Protein AF-A0A6M0JZC2-F1 (afdb_monomer_lite)

Sequence (59 aa):
MRMLDAEPDIIKELKEESELIGQRTVSGVTVFTTRHPTLGKLVLVKAPDGRGIVVEVDE

Organism: NCBI:txid57489

Secondary structure (DSSP, 8-state):
-EEEEE-HHHHHHHHHHSEEEEEEEETTEEEEEEEETTTEEEEEEE-TTS-EEEEEE--

pLDDT: mean 96.38, std 5.2, range [61.91, 98.62]

Structure (mmCIF, N/CA/C/O backbone):
data_AF-A0A6M0JZC2-F1
#
_entry.id   AF-A0A6M0JZC2-F1
#
loop_
_atom_site.group_PDB
_atom_site.id
_atom_site.type_symbol
_atom_site.label_atom_id
_atom_site.label_alt_id
_atom_site.label_comp_id
_atom_site.label_asym_id
_atom_site.label_entity_id
_atom_site.label_seq_id
_atom_site.pdbx_PDB_ins_code
_atom_site.Cartn_x
_atom_site.Cartn_y
_atom_site.Cartn_z
_atom_site.occupan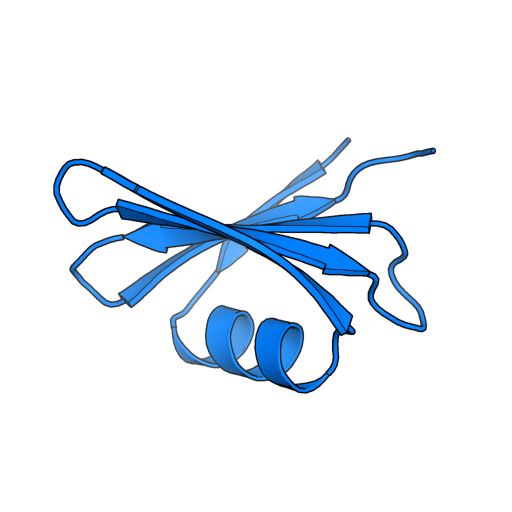cy
_atom_site.B_iso_or_equiv
_atom_site.auth_seq_id
_atom_site.auth_comp_id
_atom_site.auth_asym_id
_atom_site.auth_atom_id
_atom_site.pdbx_PDB_model_num
ATOM 1 N N . MET A 1 1 ? -1.291 -0.327 -15.736 1.00 88.19 1 MET A N 1
ATOM 2 C CA . MET A 1 1 ? -1.875 -0.366 -14.380 1.00 88.19 1 MET A CA 1
ATOM 3 C C . MET A 1 1 ? -1.927 -1.808 -13.914 1.00 88.19 1 MET A C 1
ATOM 5 O O . MET A 1 1 ? -2.469 -2.643 -14.636 1.00 88.19 1 MET A O 1
ATOM 9 N N . ARG A 1 2 ? -1.380 -2.099 -12.731 1.00 93.75 2 ARG A N 1
ATOM 10 C CA . ARG A 1 2 ? -1.360 -3.436 -12.113 1.00 93.75 2 ARG A CA 1
ATOM 11 C C . ARG A 1 2 ? -1.886 -3.348 -10.681 1.00 93.75 2 ARG A C 1
ATOM 13 O O . ARG A 1 2 ? -1.615 -2.369 -9.997 1.00 93.75 2 ARG A O 1
ATOM 20 N N . MET A 1 3 ? -2.637 -4.358 -10.242 1.00 97.19 3 MET A N 1
ATOM 21 C CA . MET A 1 3 ? -3.145 -4.463 -8.870 1.00 97.19 3 MET A CA 1
ATOM 22 C C . MET A 1 3 ? -2.587 -5.713 -8.201 1.00 97.19 3 MET A C 1
ATOM 24 O O . MET A 1 3 ? -2.509 -6.770 -8.832 1.00 97.19 3 MET A O 1
ATOM 28 N N . LEU A 1 4 ? -2.195 -5.572 -6.941 1.00 96.94 4 LEU A N 1
ATOM 29 C CA . LEU A 1 4 ? -1.609 -6.627 -6.126 1.00 96.94 4 LEU A CA 1
ATOM 30 C C . LEU A 1 4 ? -2.269 -6.610 -4.751 1.00 96.94 4 LEU A C 1
ATOM 32 O O . LEU A 1 4 ? -2.347 -5.549 -4.132 1.00 96.94 4 LEU A O 1
ATOM 36 N N . ASP A 1 5 ? -2.703 -7.771 -4.268 1.00 98.00 5 ASP A N 1
ATOM 37 C CA . ASP A 1 5 ? -3.031 -7.924 -2.853 1.00 98.00 5 ASP A CA 1
ATOM 38 C C . ASP A 1 5 ? -1.765 -7.695 -2.021 1.00 98.00 5 ASP A C 1
ATOM 40 O O . ASP A 1 5 ? -0.664 -8.094 -2.411 1.00 98.00 5 ASP A O 1
ATOM 44 N N . ALA A 1 6 ? -1.919 -7.033 -0.881 1.00 97.44 6 ALA A N 1
ATOM 45 C CA . ALA A 1 6 ? -0.809 -6.672 -0.022 1.00 97.44 6 ALA A CA 1
ATOM 46 C C . ALA A 1 6 ? -1.153 -6.882 1.449 1.00 97.44 6 ALA A C 1
ATOM 48 O O . ALA A 1 6 ? -2.205 -6.471 1.950 1.00 97.44 6 ALA A O 1
ATOM 49 N N . GLU A 1 7 ? -0.208 -7.497 2.150 1.00 98.06 7 GLU A N 1
ATOM 50 C CA . GLU A 1 7 ? -0.255 -7.639 3.596 1.00 98.06 7 GLU A CA 1
ATOM 51 C C . GLU A 1 7 ? -0.034 -6.281 4.293 1.00 98.06 7 GLU A C 1
ATOM 53 O O . GLU A 1 7 ? 0.535 -5.358 3.694 1.00 98.06 7 GLU A O 1
ATOM 58 N N . PRO A 1 8 ? -0.460 -6.130 5.563 1.00 97.94 8 PRO A N 1
ATOM 59 C CA . PRO A 1 8 ? -0.369 -4.861 6.285 1.00 97.94 8 PRO A CA 1
ATOM 60 C C . PRO A 1 8 ? 1.043 -4.264 6.329 1.00 97.94 8 PRO A C 1
ATOM 62 O O . PRO A 1 8 ? 1.191 -3.043 6.231 1.00 9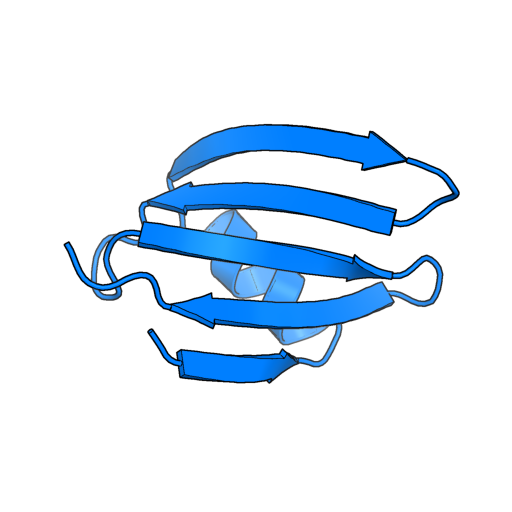7.94 8 PRO A O 1
ATOM 65 N N . ASP A 1 9 ? 2.064 -5.115 6.449 1.00 97.69 9 ASP A N 1
ATOM 66 C CA . ASP A 1 9 ? 3.464 -4.688 6.513 1.00 97.69 9 ASP A CA 1
ATOM 67 C C . ASP A 1 9 ? 3.939 -4.109 5.176 1.00 97.69 9 ASP A C 1
ATOM 69 O O . ASP A 1 9 ? 4.572 -3.058 5.172 1.00 97.69 9 ASP A O 1
ATOM 73 N N . ILE A 1 10 ? 3.521 -4.694 4.047 1.00 97.50 10 ILE A N 1
ATOM 74 C CA . ILE A 1 10 ? 3.829 -4.179 2.702 1.00 97.50 10 ILE A CA 1
ATOM 75 C C . ILE A 1 10 ? 3.189 -2.804 2.488 1.00 97.50 10 ILE A C 1
ATOM 77 O O . ILE A 1 10 ? 3.828 -1.880 1.991 1.00 97.50 10 ILE A O 1
ATOM 81 N N . ILE A 1 11 ? 1.926 -2.634 2.896 1.00 97.56 11 ILE A N 1
ATOM 82 C CA . ILE A 1 11 ? 1.244 -1.333 2.810 1.00 97.56 11 ILE A CA 1
ATOM 83 C C . ILE A 1 11 ? 1.954 -0.282 3.671 1.00 97.56 11 ILE A C 1
ATOM 85 O O . ILE A 1 11 ? 2.047 0.881 3.272 1.00 97.56 11 ILE A O 1
ATOM 89 N N . LYS A 1 12 ? 2.423 -0.665 4.864 1.00 97.25 12 LYS A N 1
ATOM 90 C CA . LYS A 1 12 ? 3.139 0.233 5.772 1.00 97.25 12 LYS A CA 1
ATOM 91 C C . LYS A 1 12 ? 4.489 0.647 5.187 1.00 97.25 12 LYS A C 1
ATOM 93 O O . LYS A 1 12 ? 4.746 1.844 5.116 1.00 97.25 12 LYS A O 1
ATOM 98 N N . GLU A 1 13 ? 5.294 -0.316 4.753 1.00 98.00 13 GLU A N 1
ATOM 99 C CA . GLU A 1 13 ? 6.624 -0.099 4.178 1.00 98.00 13 GLU A CA 1
ATOM 100 C C . GLU A 1 13 ? 6.544 0.815 2.952 1.00 98.00 13 GLU A C 1
ATOM 102 O O . GLU A 1 13 ? 7.105 1.907 2.965 1.00 98.00 13 GLU A O 1
ATOM 107 N N . LEU A 1 14 ? 5.708 0.477 1.965 1.00 97.75 14 LEU A N 1
ATOM 108 C CA . LEU A 1 14 ? 5.545 1.301 0.761 1.00 97.75 14 LEU A CA 1
ATOM 109 C C . LEU A 1 14 ? 5.052 2.717 1.070 1.00 97.75 14 LEU A C 1
ATOM 111 O O . LEU A 1 14 ? 5.403 3.664 0.365 1.00 97.75 14 LEU A O 1
ATOM 115 N N . LYS A 1 15 ? 4.224 2.892 2.105 1.00 97.56 15 LYS A N 1
ATOM 116 C CA . LYS A 1 15 ? 3.782 4.221 2.539 1.00 97.56 15 LYS A CA 1
ATOM 117 C C . LYS A 1 15 ? 4.923 5.016 3.181 1.00 97.56 15 LYS A C 1
ATOM 119 O O . LYS A 1 15 ? 4.986 6.219 2.956 1.00 97.56 15 LYS A O 1
ATOM 124 N N . GLU A 1 16 ? 5.767 4.378 3.990 1.00 98.06 16 GLU A N 1
ATOM 125 C CA . GLU A 1 16 ? 6.920 5.008 4.653 1.00 98.06 16 GLU A CA 1
ATOM 126 C C . GLU A 1 16 ? 8.034 5.364 3.658 1.00 98.06 16 GLU A C 1
ATOM 128 O O . GLU A 1 16 ? 8.677 6.401 3.807 1.00 98.06 16 GLU A O 1
ATOM 133 N N . GLU A 1 17 ? 8.209 4.558 2.610 1.00 98.25 17 GLU A N 1
ATOM 134 C CA . GLU A 1 17 ? 9.190 4.780 1.540 1.00 98.25 17 GLU A CA 1
ATOM 135 C C . GLU A 1 17 ? 8.726 5.773 0.462 1.00 98.25 17 GLU A C 1
ATOM 137 O O . GLU A 1 17 ? 9.522 6.212 -0.372 1.00 98.25 17 GLU A O 1
ATOM 142 N N . SER A 1 18 ? 7.443 6.147 0.457 1.00 98.25 18 SER A N 1
ATOM 143 C CA . SER A 1 18 ? 6.876 7.055 -0.544 1.00 98.25 18 SER A CA 1
ATOM 144 C C . SER A 1 18 ? 6.621 8.465 -0.015 1.00 98.25 18 SER A C 1
ATOM 146 O O . SER A 1 18 ? 6.268 8.683 1.143 1.00 98.25 18 SER A O 1
ATOM 148 N N . GLU A 1 19 ? 6.635 9.436 -0.926 1.00 98.44 19 GLU A N 1
ATOM 149 C CA . GLU A 1 19 ? 6.043 10.749 -0.677 1.00 98.44 19 GLU A CA 1
ATOM 150 C C . GLU A 1 19 ? 4.506 10.648 -0.690 1.00 98.44 19 GLU A C 1
ATOM 152 O O . GLU A 1 19 ? 3.912 10.158 -1.656 1.00 98.44 19 GLU A O 1
ATOM 157 N N . LEU A 1 20 ? 3.836 11.124 0.365 1.00 98.25 20 LEU A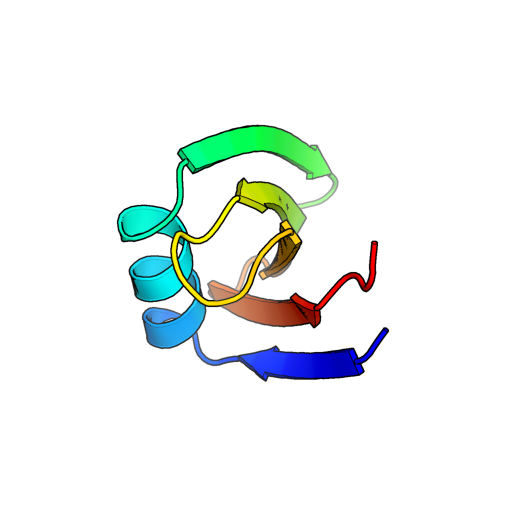 N 1
ATOM 158 C CA . LEU A 1 20 ? 2.373 11.141 0.444 1.00 98.25 20 LEU A CA 1
ATOM 159 C C . LEU A 1 20 ? 1.799 12.340 -0.322 1.00 98.25 20 LEU A C 1
ATOM 161 O O . LEU A 1 20 ? 1.932 13.481 0.107 1.00 98.25 20 LEU A O 1
ATOM 165 N N . ILE A 1 21 ? 1.069 12.068 -1.404 1.00 98.19 21 ILE A N 1
ATOM 166 C CA . ILE A 1 21 ? 0.372 13.090 -2.202 1.00 98.19 21 ILE A CA 1
ATOM 167 C C . ILE A 1 21 ? -1.009 13.391 -1.606 1.00 98.19 21 ILE A C 1
ATOM 169 O O . ILE A 1 21 ? -1.494 14.520 -1.641 1.00 98.19 21 ILE A O 1
ATOM 173 N N . GLY A 1 22 ? -1.675 12.370 -1.065 1.00 98.31 22 GLY A N 1
ATOM 174 C CA . GLY A 1 22 ? -3.049 12.502 -0.603 1.00 98.31 22 GLY A CA 1
ATOM 175 C C . GLY A 1 22 ? -3.548 11.283 0.153 1.00 98.31 22 GLY A C 1
ATOM 176 O O . GLY A 1 22 ? -3.071 10.166 -0.031 1.00 98.31 22 GLY A O 1
ATOM 177 N N . GLN A 1 23 ? -4.531 11.516 1.018 1.00 98.31 23 GLN A N 1
ATOM 178 C CA . GLN A 1 23 ? -5.161 10.484 1.832 1.00 98.31 23 GLN A CA 1
ATOM 179 C C . GLN A 1 23 ? -6.664 10.743 1.945 1.00 98.31 23 GLN A C 1
ATOM 181 O O . GLN A 1 23 ? -7.096 11.878 2.182 1.00 98.31 23 GLN A O 1
ATOM 186 N N . ARG A 1 24 ? -7.470 9.689 1.811 1.00 98.62 24 ARG A N 1
ATOM 187 C CA . ARG A 1 24 ? -8.912 9.707 2.088 1.00 98.62 24 ARG A CA 1
ATOM 188 C C . ARG A 1 24 ? -9.320 8.437 2.812 1.00 98.62 24 ARG A C 1
ATOM 190 O O . ARG A 1 24 ? -8.814 7.366 2.507 1.00 98.62 24 ARG A O 1
ATOM 197 N N . THR A 1 25 ? -10.266 8.564 3.733 1.00 98.31 25 THR A N 1
ATOM 198 C CA . THR A 1 25 ? -10.836 7.427 4.455 1.00 98.31 25 THR A CA 1
ATOM 199 C C . THR A 1 25 ? -12.350 7.454 4.314 1.00 98.31 25 THR A C 1
ATOM 201 O O . THR A 1 25 ? -12.969 8.484 4.577 1.00 98.31 25 THR A O 1
ATOM 204 N N . VAL A 1 26 ? -12.942 6.334 3.896 1.00 98.19 26 VAL A N 1
ATOM 205 C CA . VAL A 1 26 ? -14.395 6.154 3.765 1.00 98.19 26 VAL A CA 1
ATOM 206 C C . VAL A 1 26 ? -14.753 4.749 4.234 1.00 98.19 26 VAL A C 1
ATOM 208 O O . VAL A 1 26 ? -14.138 3.778 3.804 1.00 98.19 26 VAL A O 1
ATOM 211 N N . SER A 1 27 ? -15.733 4.638 5.133 1.00 96.25 27 SER A N 1
ATOM 212 C CA . SER A 1 27 ? -16.214 3.349 5.663 1.00 96.25 27 SER A CA 1
ATOM 213 C C . SER A 1 27 ? -15.090 2.435 6.183 1.00 96.25 27 SER A C 1
ATOM 215 O O . SER A 1 27 ? -15.106 1.226 5.976 1.00 96.25 27 SER A O 1
ATOM 217 N N . GLY A 1 28 ? -14.077 3.026 6.829 1.00 95.81 28 GLY A N 1
ATOM 218 C CA . GLY A 1 28 ? -12.921 2.314 7.385 1.00 95.81 28 GLY A CA 1
ATOM 219 C C . GLY A 1 28 ? -11.847 1.906 6.367 1.00 95.81 28 GLY A C 1
ATOM 220 O O . GLY A 1 28 ? -10.761 1.498 6.771 1.00 95.81 28 GLY A O 1
ATOM 221 N N . VAL A 1 29 ? -12.095 2.071 5.067 1.00 98.25 29 VAL A N 1
ATOM 222 C CA . VAL A 1 29 ? -11.083 1.898 4.021 1.00 98.25 29 VAL A CA 1
ATOM 223 C C . VAL A 1 29 ? -10.309 3.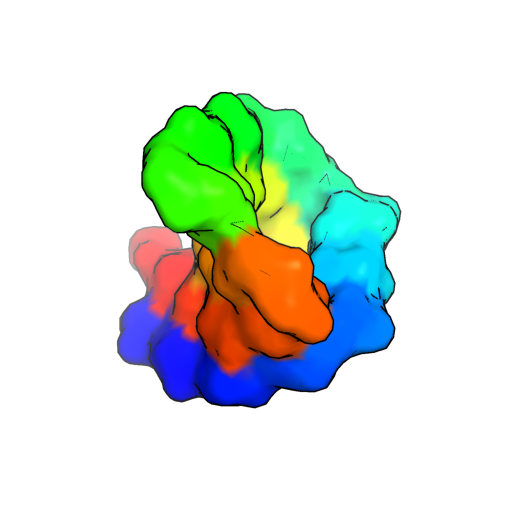199 3.877 1.00 98.25 29 VAL A C 1
ATOM 225 O O . VAL A 1 29 ? -10.904 4.263 3.704 1.00 98.25 29 VAL A O 1
ATOM 228 N N . THR A 1 30 ? -8.984 3.130 3.946 1.00 98.56 30 THR A N 1
ATOM 229 C CA . THR A 1 30 ? -8.105 4.281 3.726 1.00 98.56 30 THR A CA 1
ATOM 230 C C . THR A 1 30 ? -7.358 4.125 2.416 1.00 98.56 30 THR A C 1
ATOM 232 O O . THR A 1 30 ? -6.689 3.124 2.199 1.00 98.56 30 THR A O 1
ATOM 235 N N . VAL A 1 31 ? -7.452 5.130 1.558 1.00 98.44 31 VAL A N 1
ATOM 236 C CA . VAL A 1 31 ? -6.720 5.218 0.299 1.00 98.44 31 VAL A CA 1
ATOM 237 C C . VAL A 1 31 ? -5.623 6.260 0.455 1.00 98.44 31 VAL A C 1
ATOM 239 O O . VAL A 1 31 ? -5.894 7.392 0.865 1.00 98.44 31 VAL A O 1
ATOM 242 N N . PHE A 1 32 ? -4.400 5.882 0.110 1.00 98.44 32 PHE A N 1
ATOM 243 C CA . PHE A 1 32 ? -3.245 6.763 0.023 1.00 98.44 32 PHE A CA 1
ATOM 244 C C . PHE A 1 32 ? -2.828 6.863 -1.441 1.00 98.44 32 PHE A C 1
ATOM 246 O O . PHE A 1 32 ? -2.634 5.847 -2.098 1.00 98.44 32 PHE A O 1
ATOM 253 N N . THR A 1 33 ? -2.673 8.077 -1.950 1.00 98.12 33 THR A N 1
ATOM 254 C CA . THR A 1 33 ? -1.976 8.329 -3.215 1.00 98.12 33 THR A CA 1
ATOM 255 C C . THR A 1 33 ? -0.556 8.746 -2.880 1.00 98.12 33 THR A C 1
ATOM 257 O O . THR A 1 33 ? -0.375 9.714 -2.133 1.00 98.12 33 THR A O 1
ATOM 260 N N . THR A 1 34 ? 0.439 8.036 -3.401 1.0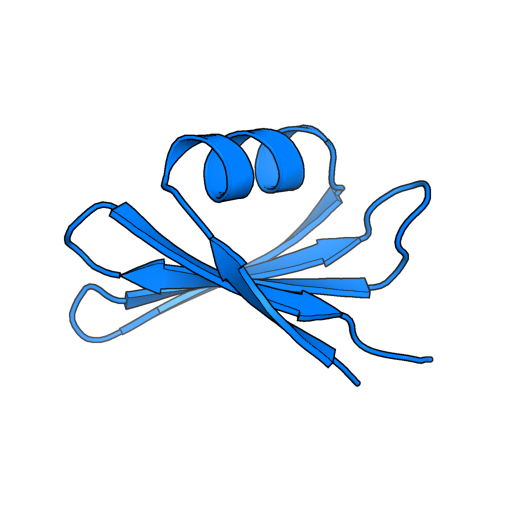0 98.00 34 THR A N 1
ATOM 261 C CA . THR A 1 34 ? 1.846 8.269 -3.074 1.00 98.00 34 THR A CA 1
ATOM 262 C C . THR A 1 34 ? 2.731 8.266 -4.323 1.00 98.00 34 THR A C 1
ATOM 264 O O . THR A 1 34 ? 2.331 7.798 -5.393 1.00 98.00 34 THR A O 1
ATOM 267 N N . ARG A 1 35 ? 3.941 8.820 -4.200 1.00 97.75 35 ARG A N 1
ATOM 268 C CA . ARG A 1 35 ? 5.005 8.717 -5.204 1.00 97.75 35 ARG A CA 1
ATOM 269 C C . ARG A 1 35 ? 6.205 8.004 -4.591 1.00 97.75 35 ARG A C 1
ATOM 271 O O . ARG A 1 35 ? 6.883 8.551 -3.727 1.00 97.75 35 ARG A O 1
ATOM 278 N N . HIS A 1 36 ? 6.430 6.776 -5.040 1.00 97.38 36 HIS A N 1
ATOM 279 C CA . HIS A 1 36 ? 7.573 5.957 -4.671 1.00 97.38 36 HIS A CA 1
ATOM 280 C C . HIS A 1 36 ? 8.799 6.352 -5.510 1.00 97.38 36 HIS A C 1
ATOM 282 O O . HIS A 1 36 ? 8.653 6.548 -6.723 1.00 97.38 36 HIS A O 1
ATOM 288 N N . PRO A 1 37 ? 10.013 6.419 -4.932 1.00 96.75 37 PRO A N 1
ATOM 289 C CA . PRO A 1 37 ? 11.222 6.819 -5.658 1.00 96.75 37 PRO A CA 1
ATOM 290 C C . PRO A 1 37 ? 11.572 5.898 -6.836 1.00 96.75 37 PRO A C 1
ATOM 292 O O . PRO A 1 37 ? 12.124 6.365 -7.828 1.00 96.75 37 PRO A O 1
ATOM 295 N N . THR A 1 38 ? 11.247 4.605 -6.747 1.00 94.88 38 THR A N 1
ATOM 296 C CA . THR A 1 38 ? 11.570 3.610 -7.790 1.00 94.88 38 THR A CA 1
ATOM 297 C C . THR A 1 38 ? 10.355 3.070 -8.540 1.00 94.88 38 THR A C 1
ATOM 299 O O . THR A 1 38 ? 10.488 2.683 -9.695 1.00 94.88 38 THR A O 1
ATOM 302 N N . LEU A 1 39 ? 9.178 3.045 -7.904 1.00 94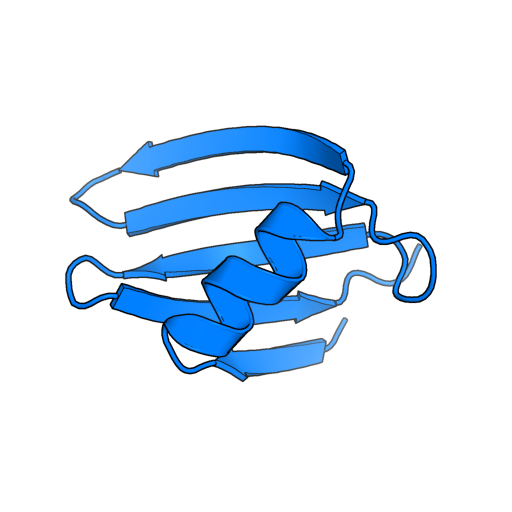.44 39 LEU A N 1
ATOM 303 C CA . LEU A 1 39 ? 7.968 2.415 -8.453 1.00 94.44 39 LEU A CA 1
ATOM 304 C C . LEU A 1 39 ? 7.019 3.445 -9.081 1.00 94.44 39 LEU A C 1
ATOM 306 O O . LEU A 1 39 ? 5.996 3.082 -9.651 1.00 94.44 39 LEU A O 1
ATOM 310 N N . GLY A 1 40 ? 7.340 4.739 -8.986 1.00 95.19 40 GLY A N 1
ATOM 311 C CA . GLY A 1 40 ? 6.510 5.799 -9.544 1.00 95.19 40 GLY A CA 1
ATOM 312 C C . GLY A 1 40 ? 5.245 6.045 -8.721 1.00 95.19 40 GLY A C 1
ATOM 313 O O . GLY A 1 40 ? 5.299 6.151 -7.497 1.00 95.19 40 GLY A O 1
ATOM 314 N N . LYS A 1 41 ? 4.101 6.237 -9.387 1.00 96.88 41 LYS A N 1
ATOM 315 C CA . LYS A 1 41 ? 2.831 6.548 -8.712 1.00 96.88 41 LYS A CA 1
ATOM 316 C C . LYS A 1 41 ? 2.196 5.273 -8.174 1.00 96.88 41 LYS A C 1
ATOM 318 O O . LYS A 1 41 ? 1.900 4.355 -8.938 1.00 96.88 41 LYS A O 1
ATOM 323 N N . LEU A 1 42 ? 1.906 5.271 -6.878 1.00 97.50 42 LEU A N 1
ATOM 324 C CA . LEU A 1 42 ? 1.185 4.190 -6.221 1.00 97.50 42 LEU A CA 1
ATOM 325 C C . LEU A 1 42 ? -0.131 4.701 -5.641 1.00 97.50 42 LEU A C 1
ATOM 327 O O . LEU A 1 42 ? -0.228 5.819 -5.124 1.00 97.50 42 LEU A O 1
ATOM 331 N N . VAL A 1 43 ? -1.148 3.846 -5.686 1.00 98.25 43 VAL A N 1
ATOM 332 C CA . VAL A 1 43 ? -2.334 3.983 -4.844 1.00 98.25 43 VAL A CA 1
ATOM 333 C C . VAL A 1 43 ? -2.364 2.803 -3.888 1.00 98.25 43 VAL A C 1
ATOM 335 O O . VAL A 1 43 ? -2.464 1.655 -4.309 1.00 98.25 43 VAL A O 1
ATOM 338 N N . LEU A 1 44 ? -2.268 3.088 -2.594 1.00 98.38 44 LEU A N 1
ATOM 339 C CA . LEU A 1 44 ? -2.328 2.091 -1.534 1.00 98.38 44 LEU A CA 1
ATOM 340 C C . LEU A 1 44 ? -3.734 2.117 -0.939 1.00 98.38 44 LEU A C 1
ATOM 342 O O . LEU A 1 44 ? -4.171 3.141 -0.414 1.00 98.38 44 LEU A O 1
ATOM 346 N N . VAL A 1 45 ? -4.448 1.002 -1.006 1.00 98.38 45 VAL A N 1
ATOM 347 C CA . VAL A 1 45 ? -5.765 0.838 -0.388 1.00 98.38 45 VAL A CA 1
ATOM 348 C C . VAL A 1 45 ? -5.595 -0.033 0.843 1.00 98.38 45 VAL A C 1
ATOM 350 O O . VAL A 1 45 ? -5.144 -1.161 0.725 1.00 98.38 45 VAL A O 1
ATOM 353 N N . LYS A 1 46 ? -5.965 0.469 2.017 1.00 98.50 46 LYS A N 1
ATOM 354 C CA . LYS A 1 46 ? -5.913 -0.246 3.294 1.00 98.50 46 LYS A CA 1
ATOM 355 C C . LYS A 1 46 ? -7.325 -0.479 3.817 1.00 98.50 46 LYS A C 1
ATOM 357 O O . LYS A 1 46 ? -8.044 0.482 4.095 1.00 98.50 46 LYS A O 1
ATOM 362 N N . ALA A 1 47 ? -7.711 -1.736 3.979 1.00 98.06 47 ALA A N 1
ATOM 363 C CA . ALA A 1 47 ? -8.955 -2.144 4.613 1.00 98.06 47 ALA A CA 1
ATOM 364 C C . ALA A 1 47 ? -8.878 -2.012 6.153 1.00 98.06 47 ALA A C 1
ATOM 366 O O . ALA A 1 47 ? -7.783 -1.884 6.714 1.00 98.06 47 ALA A O 1
ATOM 367 N N . PRO A 1 48 ? -10.022 -2.053 6.867 1.00 97.06 48 PRO A N 1
ATOM 368 C CA . PRO A 1 48 ? -10.050 -1.932 8.328 1.00 97.06 48 PRO A CA 1
ATOM 369 C C . PRO A 1 48 ? -9.236 -3.000 9.070 1.00 97.06 48 PRO A C 1
ATOM 371 O O . PRO A 1 48 ? -8.720 -2.730 10.151 1.00 97.06 48 PRO A O 1
ATOM 374 N N . ASP A 1 49 ? -9.109 -4.197 8.493 1.00 95.69 49 ASP A N 1
ATOM 375 C CA . ASP A 1 49 ? -8.330 -5.313 9.047 1.00 95.69 49 ASP A CA 1
ATOM 376 C C . ASP A 1 49 ? -6.816 -5.186 8.793 1.00 95.69 49 ASP A C 1
ATOM 378 O O . ASP A 1 49 ? -6.033 -6.022 9.235 1.00 95.69 49 ASP A O 1
ATOM 382 N N . GLY A 1 50 ? -6.398 -4.123 8.102 1.00 93.81 50 GLY A N 1
ATOM 383 C CA . GLY A 1 50 ? -5.010 -3.806 7.810 1.00 93.81 50 GLY A CA 1
ATOM 384 C C . GLY A 1 50 ? -4.504 -4.319 6.468 1.00 93.81 50 GLY A C 1
ATOM 385 O O . GLY A 1 50 ? -3.535 -3.744 5.972 1.00 93.81 50 GLY A O 1
ATOM 386 N N . ARG A 1 51 ? -5.149 -5.329 5.870 1.00 97.31 51 ARG A N 1
ATOM 387 C CA . ARG A 1 51 ? -4.796 -5.823 4.532 1.00 97.31 51 ARG A CA 1
ATOM 388 C C . ARG A 1 51 ? -5.149 -4.786 3.479 1.00 97.31 51 ARG A C 1
ATOM 390 O O . ARG A 1 51 ? -5.901 -3.842 3.736 1.00 97.31 51 ARG A O 1
ATOM 397 N N . GLY A 1 52 ? -4.606 -4.945 2.285 1.00 97.38 52 GLY A N 1
ATOM 398 C CA . GLY A 1 52 ? -4.768 -3.929 1.272 1.00 97.38 52 GLY A CA 1
ATOM 399 C C . GLY A 1 52 ? -4.528 -4.376 -0.148 1.00 97.38 52 GLY A C 1
ATOM 400 O O . GLY A 1 52 ? -4.292 -5.544 -0.435 1.00 97.38 52 GLY A O 1
ATOM 401 N N . ILE A 1 53 ? -4.603 -3.387 -1.028 1.00 98.25 53 ILE A N 1
ATOM 402 C CA . ILE A 1 53 ? -4.268 -3.502 -2.439 1.00 98.25 53 ILE A CA 1
ATOM 403 C C . ILE A 1 53 ? -3.245 -2.415 -2.750 1.00 98.25 53 ILE A C 1
ATOM 405 O O . ILE A 1 53 ? -3.439 -1.250 -2.393 1.00 98.25 53 ILE A O 1
ATOM 409 N N . VAL A 1 54 ? -2.176 -2.792 -3.439 1.00 98.12 54 VAL A N 1
ATOM 410 C CA . VAL A 1 54 ? -1.254 -1.861 -4.087 1.00 98.12 54 VAL A CA 1
ATOM 411 C C . VAL A 1 54 ? -1.665 -1.747 -5.546 1.00 98.12 54 VAL A C 1
ATOM 413 O O . VAL A 1 54 ? -1.808 -2.752 -6.243 1.00 98.12 54 VAL A O 1
ATOM 416 N N . VAL A 1 55 ? -1.865 -0.518 -6.006 1.00 97.94 55 VAL A N 1
ATOM 417 C CA . VAL A 1 55 ? -2.136 -0.211 -7.408 1.00 97.94 55 VAL A CA 1
ATOM 418 C C . VAL A 1 55 ? -0.948 0.555 -7.967 1.00 97.94 55 VAL A C 1
ATOM 420 O O . VAL A 1 55 ? -0.691 1.692 -7.571 1.00 97.94 55 VAL A O 1
ATOM 423 N N . GLU A 1 56 ? -0.246 -0.065 -8.906 1.00 96.12 56 GLU A N 1
ATOM 424 C CA . GLU A 1 56 ? 0.771 0.592 -9.720 1.00 96.12 56 GLU A CA 1
ATOM 425 C C . GLU A 1 56 ? 0.075 1.327 -10.866 1.00 96.12 56 GLU A C 1
ATOM 427 O O . GLU A 1 56 ? -0.666 0.724 -11.660 1.00 96.12 56 GLU A O 1
ATOM 432 N N . VAL A 1 57 ? 0.291 2.639 -10.939 1.00 94.19 57 VAL A N 1
ATOM 433 C CA . VAL A 1 57 ? -0.293 3.501 -11.966 1.00 94.19 57 VAL A CA 1
ATOM 434 C C . VAL A 1 57 ? 0.802 3.881 -12.954 1.00 94.19 57 VAL A C 1
ATOM 436 O O . VAL A 1 57 ? 1.713 4.630 -12.605 1.00 94.19 57 VAL A O 1
ATOM 439 N N . ASP A 1 58 ? 0.693 3.369 -14.182 1.00 82.44 58 ASP A N 1
ATOM 440 C CA . ASP A 1 58 ? 1.558 3.795 -15.287 1.00 82.44 58 ASP A CA 1
ATOM 441 C C . ASP A 1 58 ? 1.269 5.265 -15.609 1.00 82.44 58 ASP A C 1
ATOM 443 O O . ASP A 1 58 ? 0.115 5.704 -15.534 1.00 82.44 58 ASP A O 1
ATOM 447 N N . GLU A 1 59 ? 2.322 6.023 -15.911 1.00 61.91 59 GLU A N 1
ATOM 448 C CA . GLU A 1 59 ? 2.216 7.446 -16.245 1.00 61.91 59 GLU A CA 1
ATOM 449 C C . GLU A 1 59 ? 1.727 7.681 -17.678 1.00 61.91 59 GLU A C 1
ATOM 451 O O . GLU A 1 59 ? 2.167 6.948 -18.594 1.00 61.91 59 GLU A O 1
#

Foldseek 3Di:
DDKDKFALVRLVVQVVQWAWPDWDDDPQKIWTWTQHPPQGTWIWIAHNVRITMIDRDDD

Radius of gyration: 10.38 Å; chains: 1; bounding box: 28×21×25 Å